Protein AF-A0A959FKD2-F1 (afdb_monomer)

Structure (mmCIF, N/CA/C/O backbone):
data_AF-A0A959FKD2-F1
#
_entry.id   AF-A0A959FKD2-F1
#
loop_
_atom_site.group_PDB
_atom_site.id
_atom_site.type_symbol
_atom_site.label_atom_id
_atom_site.label_alt_id
_atom_site.label_comp_id
_atom_site.label_asym_id
_atom_site.label_entity_id
_atom_site.label_seq_id
_atom_site.pdbx_PDB_ins_code
_atom_site.Cartn_x
_atom_site.Cartn_y
_atom_site.Cartn_z
_atom_site.occupancy
_atom_site.B_iso_or_equiv
_atom_site.auth_seq_id
_atom_site.auth_comp_id
_atom_site.auth_asym_id
_atom_site.auth_atom_id
_atom_site.pdbx_PDB_model_num
ATOM 1 N N . MET A 1 1 ? 47.461 8.169 -36.614 1.00 54.16 1 MET A N 1
ATOM 2 C CA . MET A 1 1 ? 46.009 7.887 -36.606 1.00 54.16 1 MET A CA 1
ATOM 3 C C . MET A 1 1 ? 45.606 7.593 -35.171 1.00 54.16 1 MET A C 1
ATOM 5 O O . MET A 1 1 ? 46.095 6.622 -34.615 1.00 54.16 1 MET A O 1
ATOM 9 N N . GLY A 1 2 ? 44.870 8.498 -34.522 1.00 82.88 2 GLY A N 1
ATOM 10 C CA . GLY A 1 2 ? 44.565 8.397 -33.089 1.00 82.88 2 GLY A CA 1
ATOM 11 C C . GLY A 1 2 ? 43.341 7.528 -32.792 1.00 82.88 2 GLY A C 1
ATOM 12 O O . GLY A 1 2 ? 42.557 7.229 -33.690 1.00 82.88 2 GLY A O 1
ATOM 13 N N . LEU A 1 3 ? 43.140 7.197 -31.513 1.00 78.75 3 LEU A N 1
ATOM 14 C CA . LEU A 1 3 ? 41.961 6.468 -31.016 1.00 78.75 3 LEU A CA 1
ATOM 15 C C . LEU A 1 3 ? 40.630 7.107 -31.466 1.00 78.75 3 LEU A C 1
ATOM 17 O O . LEU A 1 3 ? 39.668 6.393 -31.723 1.00 78.75 3 LEU A O 1
ATOM 21 N N . GLY A 1 4 ? 40.592 8.433 -31.651 1.00 81.94 4 GLY A N 1
ATOM 22 C CA . GLY A 1 4 ? 39.408 9.142 -32.155 1.00 81.94 4 GLY A CA 1
ATOM 23 C C . GLY A 1 4 ? 39.004 8.781 -33.592 1.00 81.94 4 GLY A C 1
ATOM 24 O O . GLY A 1 4 ? 37.825 8.810 -33.925 1.00 81.94 4 GLY A O 1
ATOM 25 N N . ALA A 1 5 ? 39.950 8.384 -34.448 1.00 84.38 5 ALA A N 1
ATOM 26 C CA . ALA A 1 5 ? 39.612 7.908 -35.790 1.00 84.38 5 ALA A CA 1
ATOM 27 C C . ALA A 1 5 ? 38.987 6.500 -35.749 1.00 84.38 5 ALA A C 1
ATOM 29 O O . ALA A 1 5 ? 38.127 6.186 -36.569 1.00 84.38 5 ALA A O 1
ATOM 30 N N . LEU A 1 6 ? 39.371 5.674 -34.766 1.00 80.75 6 LEU A N 1
ATOM 31 C CA . LEU A 1 6 ? 38.801 4.337 -34.566 1.00 80.75 6 LEU A CA 1
ATOM 32 C C . LEU A 1 6 ? 37.357 4.412 -34.055 1.00 80.75 6 LEU A C 1
ATOM 34 O O . LEU A 1 6 ? 36.500 3.670 -34.532 1.00 80.75 6 LEU A O 1
ATOM 38 N N . THR A 1 7 ? 37.063 5.337 -33.136 1.00 86.75 7 THR A N 1
ATOM 39 C CA . THR A 1 7 ? 35.690 5.547 -32.650 1.00 86.75 7 THR A CA 1
ATOM 40 C C . THR A 1 7 ? 34.787 6.139 -33.730 1.00 86.75 7 THR A C 1
ATOM 42 O O . THR A 1 7 ? 33.660 5.676 -33.897 1.00 86.75 7 THR A O 1
ATOM 45 N N . LEU A 1 8 ? 35.279 7.105 -34.515 1.00 83.69 8 LEU A N 1
ATOM 46 C CA . LEU A 1 8 ? 34.518 7.676 -35.628 1.00 83.69 8 LEU A CA 1
ATOM 47 C C . LEU A 1 8 ? 34.231 6.632 -36.720 1.00 83.69 8 LEU A C 1
ATOM 49 O O . LEU A 1 8 ? 33.111 6.566 -37.222 1.00 83.69 8 LEU A O 1
ATOM 53 N N . GLY A 1 9 ? 35.204 5.769 -37.034 1.00 85.50 9 GLY A N 1
ATOM 54 C CA . GLY A 1 9 ? 35.012 4.642 -37.949 1.00 85.50 9 GLY A CA 1
ATOM 55 C C . GLY A 1 9 ? 33.932 3.663 -37.476 1.00 85.50 9 GLY A C 1
ATOM 56 O O . GLY A 1 9 ? 33.153 3.177 -38.289 1.00 85.50 9 GLY A O 1
ATOM 57 N N . HIS A 1 10 ? 33.820 3.437 -36.163 1.00 84.69 10 HIS A N 1
ATOM 58 C CA . HIS A 1 10 ? 32.776 2.586 -35.589 1.00 84.69 10 HIS A CA 1
ATOM 59 C C . HIS A 1 10 ? 31.373 3.212 -35.656 1.00 84.69 10 HIS A C 1
ATOM 61 O O . HIS A 1 10 ? 30.396 2.491 -35.840 1.00 84.69 10 HIS A O 1
ATOM 67 N N . LEU A 1 11 ? 31.255 4.540 -35.543 1.00 82.31 11 LEU A N 1
ATOM 68 C CA . LEU A 1 11 ? 29.970 5.227 -35.722 1.00 82.31 11 LEU A CA 1
ATOM 69 C C . LEU A 1 11 ? 29.522 5.257 -37.189 1.00 82.31 11 LEU A C 1
ATOM 71 O O . LEU A 1 11 ? 28.326 5.175 -37.457 1.00 82.31 11 LEU A O 1
ATOM 75 N N . LEU A 1 12 ? 30.469 5.373 -38.125 1.00 87.75 12 LEU A N 1
ATOM 76 C CA . LEU A 1 12 ? 30.192 5.404 -39.565 1.00 87.75 12 LEU A CA 1
ATOM 77 C C . LEU A 1 12 ? 29.826 4.026 -40.127 1.00 87.75 12 LEU A C 1
ATOM 79 O O . LEU A 1 12 ? 28.886 3.923 -40.912 1.00 87.75 12 LEU A O 1
ATOM 83 N N . ASP A 1 13 ? 30.530 2.968 -39.721 1.00 79.19 13 ASP A N 1
ATOM 84 C CA . ASP A 1 13 ? 30.130 1.594 -40.025 1.00 79.19 13 ASP A CA 1
ATOM 85 C C . ASP A 1 13 ? 30.398 0.672 -38.819 1.00 79.19 13 ASP A C 1
ATOM 87 O O . ASP A 1 13 ? 31.519 0.177 -38.629 1.00 79.19 13 ASP A O 1
ATOM 91 N N . PRO A 1 14 ? 29.360 0.378 -38.009 1.00 74.81 14 PRO A N 1
ATOM 92 C CA . PRO A 1 14 ? 29.475 -0.456 -36.812 1.00 74.81 14 PRO A CA 1
ATOM 93 C C . PRO A 1 14 ? 29.987 -1.875 -37.082 1.00 74.81 14 PRO A C 1
ATOM 95 O O . PRO A 1 14 ? 30.378 -2.581 -36.151 1.00 74.81 14 PRO A O 1
ATOM 98 N N . ARG A 1 15 ? 29.980 -2.318 -38.345 1.00 71.62 15 ARG A N 1
ATOM 99 C CA . ARG A 1 15 ? 30.371 -3.672 -38.752 1.00 71.62 15 ARG A CA 1
ATOM 100 C C . ARG A 1 15 ? 31.875 -3.817 -38.955 1.00 71.62 15 ARG A C 1
ATOM 102 O O . ARG A 1 15 ? 32.355 -4.944 -38.974 1.00 71.62 15 ARG A O 1
ATOM 109 N N . LEU A 1 16 ? 32.622 -2.715 -39.049 1.00 73.50 16 LEU A N 1
ATOM 110 C CA . LEU A 1 16 ? 34.069 -2.742 -39.290 1.00 73.50 16 LEU A CA 1
ATOM 111 C C . LEU A 1 16 ? 34.870 -3.381 -38.146 1.00 73.50 16 LEU A C 1
ATOM 113 O O . LEU A 1 16 ? 35.916 -3.970 -38.397 1.00 73.50 16 LEU A O 1
ATOM 117 N N . LEU A 1 17 ? 34.377 -3.304 -36.905 1.00 71.69 17 LEU A N 1
ATOM 118 C CA . LEU A 1 17 ? 34.994 -3.971 -35.748 1.00 71.69 17 LEU A CA 1
ATOM 119 C C . LEU A 1 17 ? 34.412 -5.362 -35.459 1.00 71.69 17 LEU A C 1
ATOM 121 O O . LEU A 1 17 ? 34.887 -6.050 -34.555 1.00 71.69 17 LEU A O 1
ATOM 125 N N . LYS A 1 18 ? 33.375 -5.787 -36.192 1.00 70.38 18 LYS A N 1
ATOM 126 C CA . LYS A 1 18 ? 32.738 -7.082 -35.968 1.00 70.38 18 LYS A CA 1
ATOM 127 C C . LYS A 1 18 ? 33.594 -8.161 -36.626 1.00 70.38 18 LYS A C 1
ATOM 129 O O . LYS A 1 18 ? 33.431 -8.464 -37.805 1.00 70.38 18 LYS A O 1
ATOM 134 N N . GLY A 1 19 ? 34.539 -8.700 -35.854 1.00 58.53 19 GLY A N 1
ATOM 135 C CA . GLY A 1 19 ? 35.397 -9.805 -36.266 1.00 58.53 19 GLY A CA 1
ATOM 136 C C . GLY A 1 19 ? 34.570 -10.942 -36.865 1.00 58.53 19 GLY A C 1
ATOM 137 O O . GLY A 1 19 ? 33.626 -11.432 -36.246 1.00 58.53 19 GLY A O 1
ATOM 138 N N . GLN A 1 20 ? 34.904 -11.342 -38.091 1.00 57.28 20 GLN A N 1
ATOM 139 C CA . GLN A 1 20 ? 34.306 -12.508 -38.729 1.00 57.28 20 GLN A CA 1
ATOM 140 C C . GLN A 1 20 ? 34.809 -13.766 -38.021 1.00 57.28 20 GLN A C 1
ATOM 142 O O . GLN A 1 20 ? 35.905 -14.243 -38.292 1.00 57.28 20 GLN A O 1
ATOM 147 N N . SER A 1 21 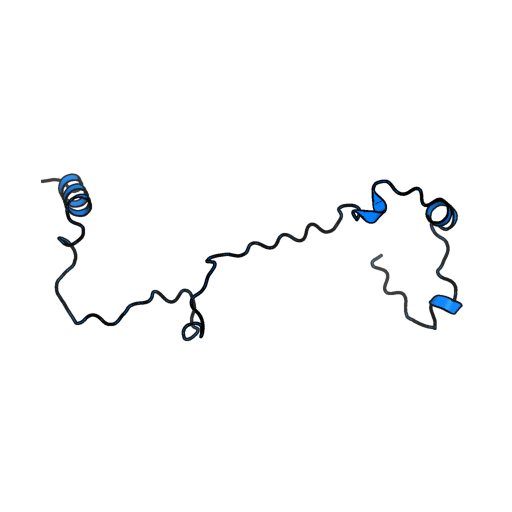? 34.011 -14.312 -37.108 1.00 48.66 21 SER A N 1
ATOM 148 C CA . SER A 1 21 ? 34.072 -15.737 -36.784 1.00 48.66 21 SER A CA 1
ATOM 149 C C . SER A 1 21 ? 32.758 -16.225 -36.171 1.00 48.66 21 SER A C 1
ATOM 151 O O . SER A 1 21 ? 32.233 -15.634 -35.236 1.00 48.66 21 SER A O 1
ATOM 153 N N . ALA A 1 22 ? 32.286 -17.331 -36.751 1.00 44.44 22 ALA A N 1
ATOM 154 C CA . ALA A 1 22 ? 31.239 -18.248 -36.306 1.00 44.44 22 ALA A CA 1
ATOM 155 C C . ALA A 1 22 ? 29.770 -17.762 -36.315 1.00 44.44 22 ALA A C 1
ATOM 157 O O . ALA A 1 22 ? 29.334 -16.939 -35.523 1.00 44.44 22 ALA A O 1
ATOM 158 N N . THR A 1 23 ? 29.029 -18.368 -37.251 1.00 45.03 23 THR A N 1
ATOM 159 C CA . THR A 1 23 ? 27.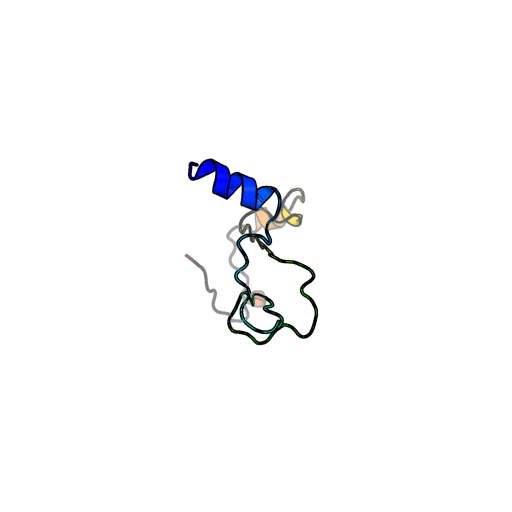631 -18.838 -37.211 1.00 45.03 23 THR A CA 1
ATOM 160 C C . THR A 1 23 ? 26.632 -18.087 -36.310 1.00 45.03 23 THR A C 1
ATOM 162 O O . THR A 1 23 ? 26.764 -18.121 -35.089 1.00 45.03 23 THR A O 1
ATOM 165 N N . PRO A 1 24 ? 25.551 -17.498 -36.864 1.00 43.75 24 PRO A N 1
ATOM 166 C CA . PRO A 1 24 ? 24.568 -16.781 -36.064 1.00 43.75 24 PRO A CA 1
ATOM 167 C C . PRO A 1 24 ? 23.665 -17.773 -35.320 1.00 43.75 24 PRO A C 1
ATOM 169 O O . PRO A 1 24 ? 22.700 -18.295 -35.875 1.00 43.75 24 PRO A O 1
ATOM 172 N N . LEU A 1 25 ? 23.959 -18.018 -34.047 1.00 45.62 25 LEU A N 1
ATOM 173 C CA . LEU A 1 25 ? 22.936 -18.421 -33.086 1.00 45.62 25 LEU A CA 1
ATOM 174 C C . LEU A 1 25 ? 22.234 -17.141 -32.608 1.00 45.62 25 LEU A C 1
ATOM 176 O O . LEU A 1 25 ? 22.912 -16.137 -32.374 1.00 45.62 25 LEU A O 1
ATOM 180 N N . PRO A 1 26 ? 20.896 -17.120 -32.502 1.00 48.06 26 PRO A N 1
ATOM 181 C CA . PRO A 1 26 ? 20.178 -15.940 -32.053 1.00 48.06 26 PRO A CA 1
ATOM 182 C C . PRO A 1 26 ? 20.486 -15.718 -30.571 1.00 48.06 26 PRO A C 1
ATOM 184 O O . PRO A 1 26 ? 19.859 -16.306 -29.693 1.00 48.06 26 PRO A O 1
ATOM 187 N N . GLU A 1 27 ? 21.462 -14.859 -30.293 1.00 47.94 27 GLU A N 1
ATOM 188 C CA . GLU A 1 27 ? 21.732 -14.327 -28.963 1.00 47.94 27 GLU A CA 1
ATOM 189 C C . GLU A 1 27 ? 20.627 -13.319 -28.625 1.00 47.94 27 GLU A C 1
ATOM 191 O O . GLU A 1 27 ? 20.784 -12.098 -28.665 1.00 47.94 27 GLU A O 1
ATOM 196 N N . ALA A 1 28 ? 19.444 -13.853 -28.327 1.00 50.81 28 ALA A N 1
ATOM 197 C CA . ALA A 1 28 ? 18.526 -13.171 -27.445 1.00 50.81 28 ALA A CA 1
ATOM 198 C C . ALA A 1 28 ? 19.271 -13.041 -26.117 1.00 50.81 28 ALA A C 1
ATOM 200 O O . ALA A 1 28 ? 19.399 -14.016 -25.380 1.00 50.81 28 ALA A O 1
ATOM 201 N N . ALA A 1 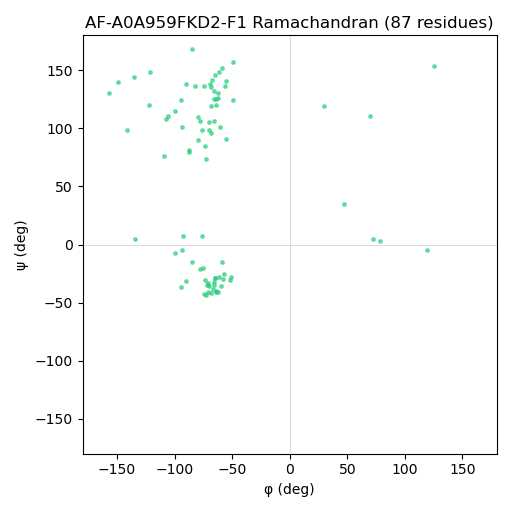29 ? 19.818 -11.853 -25.859 1.00 50.44 29 ALA A N 1
ATOM 202 C CA . ALA A 1 29 ? 20.367 -11.478 -24.568 1.00 50.44 29 ALA A CA 1
ATOM 203 C C . ALA A 1 29 ? 19.270 -11.679 -23.510 1.00 50.44 29 ALA A C 1
ATOM 205 O O . ALA A 1 29 ? 18.417 -10.816 -23.285 1.00 50.44 29 ALA A O 1
ATOM 206 N N . ALA A 1 30 ? 19.246 -12.877 -22.930 1.00 52.31 30 ALA A N 1
ATOM 207 C CA . ALA A 1 30 ? 18.327 -13.277 -21.891 1.00 52.31 30 ALA A CA 1
ATOM 208 C C . ALA A 1 30 ? 18.722 -12.511 -20.633 1.00 52.31 30 ALA A C 1
ATOM 210 O O . ALA A 1 30 ? 19.735 -12.781 -19.990 1.00 52.31 30 ALA A O 1
ATOM 211 N N . PHE A 1 31 ? 17.928 -11.503 -20.300 1.00 51.78 31 PHE A N 1
ATOM 212 C CA . PHE A 1 31 ? 18.008 -10.853 -19.006 1.00 51.78 31 PHE A CA 1
ATOM 213 C C . PHE A 1 31 ? 17.399 -11.819 -17.973 1.00 51.78 31 PHE A C 1
ATOM 215 O O . PHE A 1 31 ? 16.202 -11.766 -17.701 1.00 51.78 31 PHE A O 1
ATOM 222 N N . GLY A 1 32 ? 18.208 -12.753 -17.464 1.00 63.22 32 GLY A N 1
ATOM 223 C CA . GLY A 1 32 ? 17.820 -13.742 -16.449 1.00 63.22 32 GLY A CA 1
ATOM 224 C C . GLY A 1 32 ? 18.076 -15.198 -16.857 1.00 63.22 32 GLY A C 1
ATOM 225 O O . GLY A 1 32 ? 18.091 -15.532 -18.035 1.00 63.22 32 GLY A O 1
ATOM 226 N N . SER A 1 33 ? 18.269 -16.074 -15.862 1.00 58.84 33 SER A N 1
ATOM 227 C CA . SER A 1 33 ? 18.608 -17.503 -16.025 1.00 58.84 33 SER A CA 1
ATOM 228 C C . SER A 1 33 ? 17.436 -18.402 -16.439 1.00 58.84 33 SER A C 1
ATOM 230 O O . SER A 1 33 ? 17.562 -19.626 -16.427 1.00 58.84 33 SER A O 1
ATOM 232 N N . LEU A 1 34 ? 16.281 -17.820 -16.757 1.00 72.00 34 LEU A N 1
ATOM 233 C CA . LEU A 1 34 ? 15.095 -18.576 -17.126 1.00 72.00 34 LEU A CA 1
ATOM 234 C C . LEU A 1 34 ? 15.074 -18.797 -18.644 1.00 72.00 34 LEU A C 1
ATOM 236 O O . LEU A 1 34 ? 15.356 -17.857 -19.394 1.00 72.00 34 LEU A O 1
ATOM 240 N N . PRO A 1 35 ? 14.712 -20.006 -19.118 1.00 64.94 35 PRO A N 1
ATOM 241 C CA . PRO A 1 35 ? 14.371 -20.192 -20.522 1.00 64.94 35 PRO A CA 1
ATOM 242 C C . PRO A 1 35 ? 13.261 -19.197 -20.884 1.00 64.94 35 PRO A C 1
ATOM 244 O O . PRO A 1 35 ? 12.393 -18.903 -20.060 1.00 64.94 35 PRO A O 1
ATOM 247 N N . GLY A 1 36 ? 13.351 -18.620 -22.085 1.00 70.31 36 GLY A N 1
ATOM 248 C CA . GLY A 1 36 ? 12.545 -17.473 -22.508 1.00 70.31 36 GLY A CA 1
ATOM 249 C C . GLY A 1 36 ? 11.037 -17.613 -22.257 1.00 70.31 36 GLY A C 1
ATOM 250 O O . GLY A 1 36 ? 10.485 -18.703 -22.138 1.00 70.31 36 GLY A O 1
ATOM 251 N N . THR A 1 37 ? 10.349 -16.477 -22.181 1.00 78.94 37 THR A N 1
ATOM 252 C CA . THR A 1 37 ? 8.911 -16.425 -21.895 1.00 78.94 37 THR A CA 1
ATOM 253 C C . THR A 1 37 ? 8.079 -17.016 -23.042 1.00 78.94 37 THR A C 1
ATOM 255 O O . THR A 1 37 ? 8.361 -16.760 -24.209 1.00 78.94 37 THR A O 1
ATOM 258 N N . HIS A 1 38 ? 6.998 -17.747 -22.728 1.00 85.00 38 HIS A N 1
ATOM 259 C CA . HIS A 1 38 ? 6.062 -18.294 -23.733 1.00 85.00 38 HIS A CA 1
ATOM 260 C C . HIS A 1 38 ? 5.439 -17.224 -24.648 1.00 85.00 38 HIS A C 1
ATOM 262 O O . HIS A 1 38 ? 5.040 -17.519 -25.771 1.00 85.00 38 HIS A O 1
ATOM 268 N N . PHE A 1 39 ? 5.361 -15.980 -24.170 1.00 85.00 39 PHE A N 1
ATOM 269 C CA . PHE A 1 39 ? 4.887 -14.827 -24.928 1.00 85.00 39 PHE A CA 1
ATOM 270 C C . PHE A 1 39 ? 5.971 -13.755 -24.999 1.00 85.00 39 PHE A C 1
ATOM 272 O O . PHE A 1 39 ? 6.729 -13.603 -24.036 1.00 85.00 39 PHE A O 1
ATOM 279 N N . PRO A 1 40 ? 6.027 -12.963 -26.085 1.00 81.19 40 PRO A N 1
ATOM 280 C CA . PRO A 1 40 ? 6.954 -11.846 -26.160 1.00 81.19 40 PRO A CA 1
ATOM 281 C C . PRO A 1 40 ? 6.631 -10.827 -25.052 1.00 81.19 40 PRO A C 1
ATOM 283 O O . PRO A 1 40 ? 5.465 -10.437 -24.897 1.00 81.19 40 PRO A O 1
ATOM 286 N N . PRO A 1 41 ? 7.629 -10.375 -24.271 1.00 79.81 41 PRO A N 1
ATOM 287 C CA . PRO A 1 41 ? 7.403 -9.380 -23.233 1.00 79.81 41 PRO A CA 1
ATOM 288 C C . PRO A 1 41 ? 6.942 -8.064 -23.869 1.00 79.81 41 PRO A C 1
ATOM 290 O O . PRO A 1 41 ? 7.655 -7.455 -24.664 1.00 79.81 41 PRO A O 1
ATOM 293 N N . LYS A 1 42 ? 5.739 -7.605 -23.504 1.00 85.56 42 LYS A N 1
ATOM 294 C CA . LYS A 1 42 ? 5.179 -6.325 -23.980 1.00 85.56 42 LYS A CA 1
ATOM 295 C C . LYS A 1 42 ? 5.775 -5.107 -23.266 1.00 85.56 42 LYS A C 1
ATOM 297 O O . LYS A 1 42 ? 5.704 -3.998 -23.784 1.00 85.56 42 LYS A O 1
ATOM 302 N N . VAL A 1 43 ? 6.353 -5.302 -22.079 1.00 86.62 43 VAL A N 1
ATOM 303 C CA . VAL A 1 43 ? 6.929 -4.248 -21.234 1.00 86.62 43 VAL A CA 1
ATOM 304 C C . VAL A 1 43 ? 8.280 -4.696 -20.683 1.00 86.62 43 VAL A C 1
ATOM 306 O O . VAL A 1 43 ? 8.475 -5.869 -20.381 1.00 86.62 43 VAL A O 1
ATOM 309 N N . LYS A 1 44 ? 9.225 -3.754 -20.567 1.00 82.75 44 LYS A N 1
ATOM 310 C CA . LYS A 1 44 ? 10.599 -4.027 -20.112 1.00 82.75 44 LYS A CA 1
ATOM 311 C C . LYS A 1 44 ? 10.774 -3.899 -18.594 1.00 82.75 44 LYS A C 1
ATOM 313 O O . LYS A 1 44 ? 11.632 -4.569 -18.035 1.00 82.75 44 LYS A O 1
ATOM 318 N N . ARG A 1 45 ? 10.020 -3.008 -17.934 1.00 85.62 45 ARG A N 1
ATOM 319 C CA . ARG A 1 45 ? 10.090 -2.737 -16.485 1.00 85.62 45 ARG A CA 1
ATOM 320 C C . ARG A 1 45 ? 8.722 -2.311 -15.962 1.00 85.62 45 ARG A C 1
ATOM 322 O O . ARG A 1 45 ? 8.051 -1.516 -16.613 1.00 85.62 45 ARG A O 1
ATOM 329 N N . VAL A 1 46 ? 8.355 -2.794 -14.781 1.00 86.38 46 VAL A N 1
ATOM 330 C CA . VAL A 1 46 ? 7.183 -2.341 -14.025 1.00 86.38 46 VAL A CA 1
ATOM 331 C C . VAL A 1 46 ? 7.691 -1.860 -12.673 1.00 86.38 46 VAL A C 1
ATOM 333 O O . VAL A 1 46 ? 8.325 -2.625 -11.953 1.00 86.38 46 VAL A O 1
ATOM 336 N N . ILE A 1 47 ? 7.455 -0.590 -12.353 1.00 87.25 47 ILE A N 1
ATOM 337 C CA . ILE A 1 47 ? 7.780 -0.015 -11.046 1.00 87.25 47 ILE A CA 1
ATOM 338 C C . ILE A 1 47 ? 6.450 0.182 -10.327 1.00 87.25 47 ILE A C 1
ATOM 340 O O . ILE A 1 47 ? 5.656 1.032 -10.723 1.00 87.25 47 ILE A O 1
ATOM 344 N N . TYR A 1 48 ? 6.190 -0.641 -9.314 1.00 85.06 48 TYR A N 1
ATOM 345 C CA . TYR A 1 48 ? 5.001 -0.538 -8.477 1.00 85.06 48 TYR A CA 1
ATOM 346 C C . TYR A 1 48 ? 5.371 0.165 -7.175 1.00 85.06 48 TYR A C 1
ATOM 348 O O . TYR A 1 48 ? 6.182 -0.340 -6.400 1.00 85.06 48 TYR A O 1
ATOM 356 N N . LEU A 1 49 ? 4.800 1.347 -6.960 1.00 81.62 49 LEU A N 1
ATOM 357 C CA . LEU A 1 49 ? 5.010 2.132 -5.752 1.00 81.62 49 LEU A CA 1
ATOM 358 C C . LEU A 1 49 ? 3.756 2.031 -4.889 1.00 81.62 49 LEU A C 1
ATOM 360 O O . LEU A 1 49 ? 2.711 2.572 -5.245 1.00 81.62 49 LEU A O 1
ATOM 364 N N . PHE A 1 50 ? 3.865 1.342 -3.756 1.00 78.00 50 PHE A N 1
ATOM 365 C CA . PHE A 1 50 ? 2.817 1.326 -2.743 1.00 78.00 50 PHE A CA 1
ATOM 366 C C . PHE A 1 50 ? 3.115 2.406 -1.704 1.00 78.00 50 PHE A C 1
ATOM 368 O O . PHE A 1 50 ? 3.975 2.238 -0.842 1.00 78.00 50 PHE A O 1
ATOM 375 N N . GLN A 1 51 ? 2.432 3.543 -1.813 1.00 78.31 51 GLN A N 1
ATOM 376 C CA . GLN A 1 51 ? 2.545 4.634 -0.848 1.00 78.31 51 GLN A CA 1
ATOM 377 C C . GLN A 1 51 ? 1.544 4.405 0.288 1.00 78.31 51 GLN A C 1
ATOM 379 O O . GLN A 1 51 ? 0.445 4.958 0.291 1.00 78.31 51 GLN A O 1
ATOM 384 N N . SER A 1 52 ? 1.912 3.551 1.247 1.00 71.38 52 SER A N 1
ATOM 385 C CA . SER A 1 52 ? 1.118 3.362 2.463 1.00 71.38 52 SER A CA 1
ATOM 386 C C . SER A 1 52 ? 1.093 4.659 3.271 1.00 71.38 52 SER A C 1
ATOM 388 O O . SER A 1 52 ? 2.154 5.176 3.620 1.00 71.38 52 SER A O 1
ATOM 390 N N . GLY A 1 53 ? -0.097 5.163 3.595 1.00 70.75 53 GLY A N 1
ATOM 391 C CA . GLY A 1 53 ? -0.263 6.293 4.517 1.00 70.75 53 GLY A CA 1
ATOM 392 C C .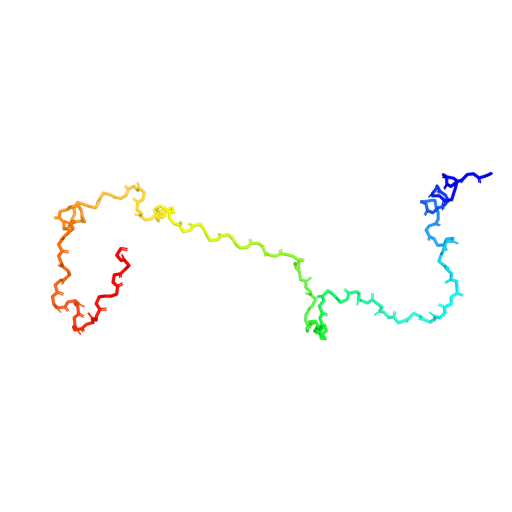 GLY A 1 53 ? -0.931 7.534 3.931 1.00 70.75 53 GLY A C 1
ATOM 393 O O . GLY A 1 53 ? -1.219 8.458 4.684 1.00 70.75 53 GLY A O 1
ATOM 394 N N . ALA A 1 54 ? -1.230 7.569 2.628 1.00 73.75 54 ALA A N 1
ATOM 395 C CA . ALA A 1 54 ? -2.179 8.557 2.123 1.00 73.75 54 ALA A CA 1
ATOM 396 C C . ALA A 1 54 ? -3.589 8.214 2.641 1.00 73.75 54 ALA A C 1
ATOM 398 O O . ALA A 1 54 ? -3.948 7.030 2.643 1.00 73.75 54 ALA A O 1
ATOM 399 N N . PRO A 1 55 ? -4.389 9.209 3.074 1.00 69.19 55 PRO A N 1
ATOM 400 C CA . PRO A 1 55 ? -5.786 8.963 3.401 1.00 69.19 55 PRO A CA 1
ATOM 401 C C . PRO A 1 55 ? -6.464 8.346 2.177 1.00 69.19 55 PRO A C 1
ATOM 403 O O . PRO A 1 55 ? -6.198 8.755 1.041 1.00 69.19 55 PRO A O 1
ATOM 406 N N . SER A 1 56 ? -7.278 7.309 2.391 1.00 72.06 56 SER A N 1
ATOM 407 C CA . SER A 1 56 ? -7.956 6.659 1.273 1.00 72.06 56 SER A CA 1
ATOM 408 C C . SER A 1 56 ? -8.818 7.696 0.549 1.00 72.06 56 SER A C 1
ATOM 410 O O . SER A 1 56 ? -9.294 8.644 1.169 1.00 72.06 56 SER A O 1
ATOM 412 N N . GLN A 1 57 ? -9.066 7.529 -0.753 1.00 70.62 57 GLN A N 1
ATOM 413 C CA . GLN A 1 57 ? -9.966 8.425 -1.498 1.00 70.62 57 GLN A CA 1
ATOM 414 C C . GLN A 1 57 ? -11.332 8.600 -0.796 1.00 70.62 57 GLN A C 1
ATOM 416 O O . GLN A 1 57 ? -11.968 9.643 -0.924 1.00 70.62 57 GLN A O 1
ATOM 421 N N . VAL A 1 58 ? -11.752 7.590 -0.029 1.00 71.50 58 VAL A N 1
ATOM 422 C CA . VAL A 1 58 ? -12.999 7.551 0.745 1.00 71.50 58 VAL A CA 1
ATOM 423 C C . VAL A 1 58 ? -12.933 8.407 2.022 1.00 71.50 58 VAL A C 1
ATOM 425 O O . VAL A 1 58 ? -13.972 8.809 2.544 1.00 71.50 58 VAL A O 1
ATOM 428 N N . ASP A 1 59 ? -11.739 8.730 2.517 1.00 72.88 59 ASP A N 1
ATOM 429 C CA . ASP A 1 59 ? -11.525 9.444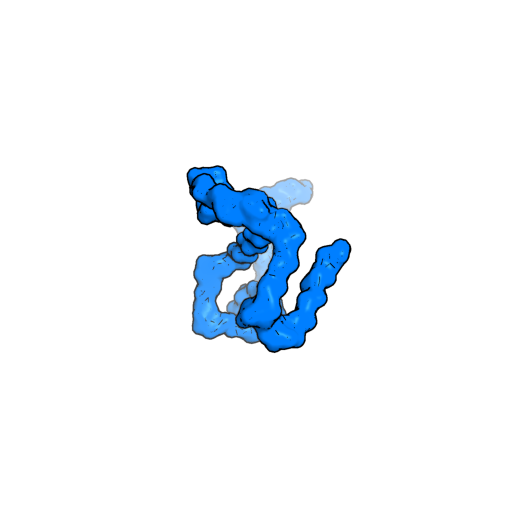 3.782 1.00 72.88 59 ASP A CA 1
ATOM 430 C C . ASP A 1 59 ? -11.256 10.948 3.615 1.00 72.88 59 ASP A C 1
ATOM 432 O O . ASP A 1 59 ? -11.215 11.662 4.611 1.00 72.88 59 ASP A O 1
ATOM 436 N N . LEU A 1 60 ? -11.083 11.459 2.387 1.00 73.19 60 LEU A N 1
ATOM 437 C CA . LEU A 1 60 ? -10.679 12.859 2.180 1.00 73.19 60 LEU A CA 1
ATOM 438 C C . LEU A 1 60 ? -11.783 13.885 2.478 1.00 73.19 60 LEU A C 1
ATOM 440 O O . LEU A 1 60 ? -11.491 14.932 3.050 1.00 73.19 60 LEU A O 1
ATOM 444 N N . PHE A 1 61 ? -13.022 13.635 2.044 1.00 78.31 61 PHE A N 1
ATOM 445 C CA . PHE A 1 61 ? -14.069 14.675 2.021 1.00 78.31 61 PHE A CA 1
ATOM 446 C C . PHE A 1 61 ? -15.423 14.233 2.577 1.00 78.31 61 PHE A C 1
ATOM 448 O O . PHE A 1 61 ? -16.390 14.987 2.510 1.00 78.31 61 PHE A O 1
ATOM 455 N N . ASP A 1 62 ? -15.509 13.022 3.114 1.00 82.50 62 ASP A N 1
ATOM 456 C CA . ASP A 1 62 ? -16.752 12.509 3.673 1.00 82.50 62 ASP A CA 1
ATOM 457 C C . ASP A 1 62 ? -16.809 12.770 5.182 1.00 82.50 62 ASP A C 1
ATOM 459 O O . ASP A 1 62 ? -15.907 12.396 5.937 1.00 82.50 62 ASP A O 1
ATOM 463 N N . HIS A 1 63 ? -17.870 13.446 5.615 1.00 86.75 63 HIS A N 1
ATOM 464 C CA . HIS A 1 63 ? -18.076 13.795 7.010 1.00 86.75 63 HIS A CA 1
ATOM 465 C C . HIS A 1 63 ? -18.573 12.561 7.771 1.00 86.75 63 HIS A C 1
ATOM 467 O O . HIS A 1 63 ? -19.732 12.168 7.648 1.00 86.75 63 HIS A O 1
ATOM 473 N N . LYS A 1 64 ? -17.691 11.975 8.589 1.00 86.75 64 LYS A N 1
ATOM 474 C CA . LYS A 1 64 ? -17.947 10.752 9.365 1.00 86.75 64 LYS A CA 1
ATOM 475 C C . LYS A 1 64 ? -18.067 11.052 10.873 1.00 86.75 64 LYS A C 1
ATOM 477 O O . LYS A 1 64 ? -17.138 10.764 11.630 1.00 86.75 64 LYS A O 1
ATOM 482 N N . PRO A 1 65 ? -19.198 11.615 11.343 1.00 91.88 65 PRO A N 1
ATOM 483 C CA . PRO A 1 65 ? -19.353 12.062 12.729 1.00 91.88 65 PRO A CA 1
ATOM 484 C C . PRO A 1 65 ? -19.322 10.904 13.728 1.00 91.88 65 PRO A C 1
ATOM 486 O O . PRO A 1 65 ? -18.821 11.065 14.839 1.00 91.88 65 PRO A O 1
ATOM 489 N N . ASP A 1 66 ? -19.818 9.732 13.331 1.00 90.62 66 ASP A N 1
ATOM 490 C CA . ASP A 1 66 ? -19.846 8.557 14.200 1.00 90.62 66 ASP A CA 1
ATOM 491 C C . ASP A 1 66 ? -18.444 7.994 14.441 1.00 90.62 66 ASP A C 1
ATOM 493 O O . ASP A 1 66 ? -18.138 7.610 15.566 1.00 90.62 66 ASP A O 1
ATOM 497 N N . LEU A 1 67 ? -17.547 8.043 13.446 1.00 86.31 67 LEU A N 1
ATOM 498 C CA . LEU A 1 67 ? -16.144 7.667 13.653 1.00 86.31 67 LEU A CA 1
ATOM 499 C C . LEU A 1 67 ? -15.449 8.611 14.636 1.00 86.31 67 LEU A C 1
ATOM 501 O O . LEU A 1 67 ? -14.730 8.145 15.515 1.00 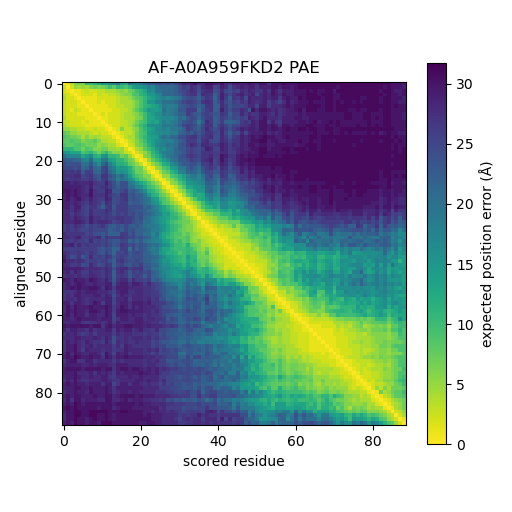86.31 67 LEU A O 1
ATOM 505 N N . CYS A 1 68 ? -15.706 9.920 14.539 1.00 87.38 68 CYS A N 1
ATOM 506 C CA . CYS A 1 68 ? -15.199 10.887 15.514 1.00 87.38 68 CYS A CA 1
A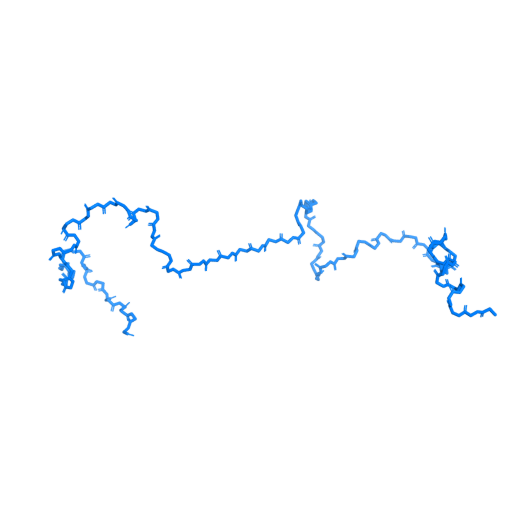TOM 507 C C . CYS A 1 68 ? -15.757 10.623 16.919 1.00 87.38 68 CYS A C 1
ATOM 509 O O . CYS A 1 68 ? -15.026 10.701 17.902 1.00 87.38 68 CYS A O 1
ATOM 511 N N . ARG A 1 69 ? -17.048 10.286 17.028 1.00 93.12 69 ARG A N 1
ATOM 512 C CA . ARG A 1 69 ? -17.700 9.980 18.309 1.00 93.12 69 ARG A CA 1
ATOM 513 C C . ARG A 1 69 ? -17.164 8.698 18.948 1.00 93.12 69 ARG A C 1
ATOM 515 O O . ARG A 1 69 ? -17.056 8.617 20.169 1.00 93.12 69 ARG A O 1
ATOM 522 N N . MET A 1 70 ? -16.881 7.693 18.126 1.00 90.44 70 MET A N 1
ATOM 523 C CA . MET A 1 70 ? -16.457 6.359 18.554 1.00 90.44 70 MET A CA 1
ATOM 524 C C . MET A 1 70 ? -14.936 6.199 18.619 1.00 90.44 70 MET A C 1
ATOM 526 O O . MET A 1 70 ? -14.437 5.101 18.863 1.00 90.44 70 MET A O 1
ATOM 530 N N . GLN A 1 71 ? -14.182 7.283 18.431 1.00 87.75 71 GLN A N 1
ATOM 531 C CA . GLN A 1 71 ? -12.729 7.247 18.472 1.00 87.75 71 GLN A CA 1
ATOM 532 C C . GLN A 1 71 ? -12.222 6.812 19.854 1.00 87.75 71 GLN A C 1
ATOM 534 O O . GLN A 1 71 ? -12.575 7.395 20.876 1.00 87.75 71 GLN A O 1
ATOM 539 N N . GLY A 1 72 ? -11.379 5.776 19.873 1.00 86.25 72 GLY A N 1
ATOM 540 C CA . GLY A 1 72 ? -10.817 5.208 21.102 1.00 86.25 72 GLY A CA 1
ATOM 541 C C . GLY A 1 72 ? -11.769 4.298 21.882 1.00 86.25 72 GLY A C 1
ATOM 542 O O . GLY A 1 72 ? -11.390 3.826 22.949 1.00 86.25 72 GLY A O 1
ATOM 543 N N . GLN A 1 73 ? -12.979 4.038 21.376 1.00 89.56 73 GLN A N 1
ATOM 544 C CA . GLN A 1 73 ? -13.839 3.006 21.948 1.00 89.56 73 GLN A CA 1
ATOM 545 C C . GLN A 1 73 ? -13.316 1.624 21.555 1.00 89.56 73 GLN A C 1
ATOM 547 O O . GLN A 1 73 ? -12.957 1.390 20.398 1.00 89.56 73 GLN A O 1
ATOM 552 N N . ASP A 1 74 ? -13.297 0.707 22.519 1.00 84.94 74 ASP A N 1
ATOM 553 C CA . ASP A 1 74 ? -12.950 -0.681 22.250 1.00 84.94 74 ASP A CA 1
ATOM 554 C C . ASP A 1 74 ? -13.983 -1.329 21.328 1.00 84.94 74 ASP A C 1
ATOM 556 O O . ASP A 1 74 ? -15.184 -1.042 21.372 1.00 84.94 74 ASP A O 1
ATOM 560 N N . LEU A 1 75 ? -13.499 -2.237 20.483 1.00 84.50 75 LEU A N 1
ATOM 561 C CA . LEU A 1 75 ? -14.360 -2.984 19.584 1.00 84.50 75 LEU A CA 1
ATOM 562 C C . LEU A 1 75 ? -15.283 -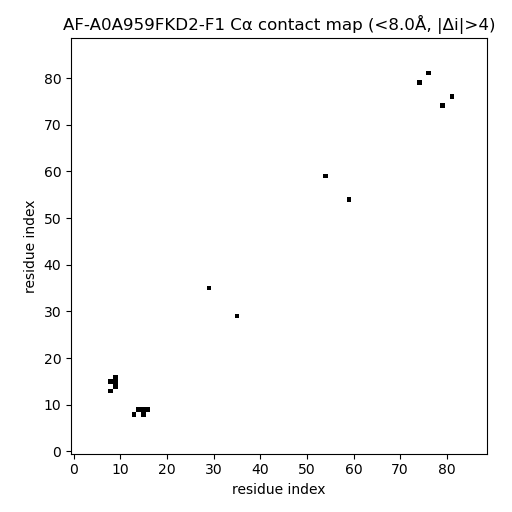3.900 20.411 1.00 84.50 75 LEU A C 1
ATOM 564 O O . LEU A 1 75 ? -14.771 -4.706 21.192 1.00 84.50 75 LEU A O 1
ATOM 568 N N . PRO A 1 76 ? -16.616 -3.828 20.235 1.00 87.06 76 PRO A N 1
ATOM 569 C CA . PRO A 1 76 ? -17.537 -4.626 21.032 1.00 87.06 76 PRO A CA 1
ATOM 570 C C . PRO A 1 76 ? -17.310 -6.128 20.832 1.00 87.06 76 PRO A C 1
ATOM 572 O O . PRO A 1 76 ? -16.966 -6.587 19.737 1.00 87.06 76 PRO A O 1
ATOM 575 N N . ASP A 1 77 ? -17.566 -6.911 21.883 1.00 84.31 77 ASP A N 1
ATOM 576 C CA . ASP A 1 77 ? -17.342 -8.364 21.890 1.00 84.31 77 ASP A CA 1
ATOM 577 C C . ASP A 1 77 ? -18.116 -9.096 20.785 1.00 84.31 77 ASP A C 1
ATOM 579 O O . ASP A 1 77 ? -17.636 -10.094 20.239 1.00 84.31 77 ASP A O 1
ATOM 583 N N . SER A 1 78 ? -19.276 -8.559 20.391 1.00 85.38 78 SER A N 1
ATOM 584 C CA . SER A 1 78 ? -20.088 -9.068 19.280 1.00 85.38 78 SER A CA 1
ATOM 585 C C . SER A 1 78 ? -19.368 -9.021 17.933 1.00 85.38 78 SER A C 1
ATOM 587 O O . SER A 1 78 ? -19.645 -9.846 17.065 1.00 85.38 78 SER A O 1
ATOM 589 N N . VAL A 1 79 ? -18.438 -8.085 17.751 1.00 83.62 79 VAL A N 1
ATOM 590 C CA . VAL A 1 79 ? -17.617 -7.976 16.540 1.00 83.62 79 VAL A CA 1
ATOM 591 C C . VAL A 1 79 ? -16.290 -8.703 16.738 1.00 83.62 79 VAL A C 1
ATOM 593 O O . VAL A 1 79 ? -15.797 -9.348 15.817 1.00 83.62 79 VAL A O 1
ATOM 596 N N . ARG A 1 80 ? -15.729 -8.650 17.951 1.00 81.19 80 ARG A N 1
ATOM 597 C CA . ARG A 1 80 ? -14.442 -9.271 18.272 1.00 81.19 80 ARG A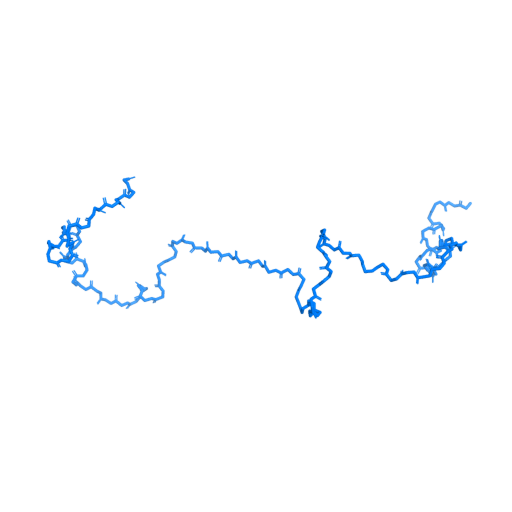 CA 1
ATOM 598 C C . ARG A 1 80 ? -14.483 -10.796 18.177 1.00 81.19 80 ARG A C 1
ATOM 600 O O . ARG A 1 80 ? -13.477 -11.375 17.786 1.00 81.19 80 ARG A O 1
ATOM 607 N N . GLN A 1 81 ? -15.599 -11.449 18.524 1.00 83.94 81 GLN A N 1
ATOM 608 C CA . GLN A 1 81 ? -15.803 -12.908 18.383 1.00 83.94 81 GLN A CA 1
ATOM 609 C C . GLN A 1 81 ? -14.619 -13.751 18.914 1.00 83.94 81 GLN A C 1
ATOM 611 O O . GLN A 1 81 ? -14.241 -14.769 18.338 1.00 83.94 81 GLN A O 1
ATOM 616 N N . GLY A 1 82 ? -13.971 -13.291 19.991 1.00 81.88 82 GLY A N 1
ATOM 617 C CA . GLY A 1 82 ? -12.794 -13.946 20.575 1.00 81.88 82 GLY A CA 1
ATOM 618 C C . GLY A 1 82 ? -11.487 -13.829 19.771 1.00 81.88 82 GLY A C 1
ATOM 619 O O . GLY A 1 82 ? -10.481 -14.412 20.173 1.00 81.88 82 GLY A O 1
ATOM 620 N N . GLN A 1 83 ? -11.453 -13.073 18.669 1.00 81.69 83 GLN A N 1
ATOM 621 C CA . GLN A 1 83 ? -10.235 -12.834 17.897 1.00 81.69 83 GLN A CA 1
ATOM 622 C C . GLN A 1 83 ? -9.220 -12.025 18.713 1.00 81.69 83 GLN A C 1
ATOM 624 O O . GLN A 1 83 ? -9.526 -10.991 19.317 1.00 81.69 83 GLN A O 1
ATOM 629 N N . ARG A 1 84 ? -7.971 -12.505 18.723 1.00 75.25 84 ARG A N 1
ATOM 630 C CA . ARG A 1 84 ? -6.860 -11.822 19.385 1.00 75.25 84 ARG A CA 1
ATOM 631 C C . ARG A 1 84 ? -6.543 -10.538 18.625 1.00 75.25 84 ARG A C 1
ATOM 633 O O . ARG A 1 84 ? -6.126 -10.590 17.473 1.00 75.25 84 ARG A O 1
ATOM 640 N N . LEU A 1 85 ? -6.675 -9.398 19.301 1.00 70.56 85 LEU A N 1
ATOM 641 C CA . LEU A 1 85 ? -6.226 -8.115 18.766 1.00 70.56 85 LEU A CA 1
ATOM 642 C C . LEU A 1 85 ? -4.694 -8.142 18.638 1.00 70.56 85 LEU A C 1
ATOM 644 O O . LEU A 1 85 ? -3.979 -8.102 19.640 1.00 70.56 85 LEU A O 1
ATOM 648 N N . THR A 1 86 ? -4.178 -8.245 17.415 1.00 71.75 86 THR A N 1
ATOM 649 C CA . THR A 1 86 ? -2.762 -8.004 17.121 1.00 71.75 86 THR A CA 1
ATOM 650 C C . THR A 1 86 ? -2.595 -6.517 16.845 1.00 71.75 86 THR A C 1
ATOM 652 O O . THR A 1 86 ? -2.597 -6.085 15.695 1.00 71.75 86 THR A O 1
ATOM 655 N N . GLY A 1 87 ? -2.528 -5.713 17.904 1.00 61.97 87 GLY A N 1
ATOM 656 C CA . GLY A 1 87 ? -2.091 -4.328 17.762 1.00 61.97 87 GLY A CA 1
ATOM 657 C C . GLY A 1 87 ? -0.605 -4.301 17.407 1.00 61.97 87 GLY A C 1
ATOM 658 O O . GLY A 1 87 ? 0.177 -5.035 18.012 1.00 61.97 87 GLY A O 1
ATOM 659 N N . MET A 1 88 ? -0.212 -3.470 16.442 1.00 62.94 88 MET A N 1
ATOM 660 C CA . MET A 1 88 ? 1.136 -2.906 16.481 1.00 62.94 88 MET A CA 1
ATOM 661 C C . MET A 1 88 ? 1.067 -1.760 17.490 1.00 62.94 88 MET A C 1
ATOM 663 O O . MET A 1 88 ? 0.340 -0.796 17.256 1.00 62.94 88 MET A O 1
ATOM 667 N N . SER A 1 89 ? 1.704 -1.956 18.645 1.00 48.03 89 SER A N 1
ATOM 668 C CA . SER A 1 89 ? 1.866 -0.950 19.703 1.00 48.03 89 SER A CA 1
ATOM 669 C C . SER A 1 89 ? 2.728 0.214 19.245 1.00 48.03 89 SER A C 1
ATOM 671 O O . SER A 1 89 ? 3.757 -0.093 18.599 1.00 48.03 89 SER A O 1
#

Secondary structure (DSSP, 8-state):
--HHHHHHHHHH-TTTT----S--------SSSSPPPSS--S-S-------TTSPPTTTSS---HHHHHTTTPPPPHHHHTT-------

Sequence (89 aa):
MGLGALTLGHLLDPRLLKGQSATPLPEAAAFGSLPGTHFPPKVKRVIYLFQSGAPSQVDLFDHKPDLCRMQGQDLPDSVRQGQRLTGMS

Mean predicted aligned error: 19.21 Å

Radius of gyration: 31.26 Å; Cα contacts (8 Å, |Δi|>4): 9; chains: 1; bounding box: 66×35×62 Å

Solvent-accessible surface area (backbone atoms only — not comparable to full-atom values): 6575 Å² total; per-residue (Å²): 138,58,73,68,57,57,56,51,48,39,73,76,40,68,64,80,77,57,72,92,72,81,81,92,69,87,78,70,82,65,92,58,97,60,81,79,71,98,57,85,77,90,68,94,80,85,88,84,83,84,75,85,82,67,76,51,88,78,61,74,82,61,90,57,65,65,60,67,72,49,59,91,59,77,80,54,67,90,77,41,72,84,60,80,83,81,73,86,127

Foldseek 3Di:
DDPVVVVVVCVVPVCPPVDDDDDDDPPPVPPDPDDDDPDDDPDDDDDDDDPPDDDPPVRPDDDDVVCVVCPPPDDDCVVCVVPDDPDPD

pLDDT: mean 74.69, std 13.37, range [43.75, 93.12]